Protein AF-T1BXM8-F1 (afdb_monomer_lite)

pLDDT: mean 92.2, std 8.88, range [55.59, 97.88]

Foldseek 3Di:
DCAPPQQFEWDAPDPPDPPQATAGPDGDCPVVVVCVVVVDDDDDDQWHAYPVRHIHRYDPVRVVVRVCVVVVHDD

Sequence (75 aa):
AGRDAGLLIGERISEGKLGAVGRVISVNTEILDLLDRHRYTTIVAPVGVDREGQPLNINADEVASELAGALKAEK

Secondary structure (DSSP, 8-state):
-TTGGG-EEEEES-SSSSSSEEEEEEE--HHHHHHHHTT------SEEE-TT--EEEE-HHHHHHHHHHHHT---

Radius of gyration: 12.5 Å; chains: 1; bounding box: 26×20×38 Å

InterPro domains:
  IPR001048 Aspartate/glutamate/uridylate kinase [PF00696] (17-75)
  IPR036393 Acetylglutamate kinase-like superfamily [G3DSA:3.40.1160.10] (1-75)
  IPR036393 Acetylglutamate kinase-like superfamily [SSF53633] (4-75)

Structure (mmCIF, N/CA/C/O backbone):
data_AF-T1BXM8-F1
#
_entry.id   AF-T1BXM8-F1
#
loop_
_atom_site.group_PDB
_atom_site.id
_atom_site.type_symbol
_atom_site.label_atom_id
_atom_site.label_alt_id
_atom_site.label_comp_id
_atom_site.label_asym_id
_atom_site.label_entity_id
_atom_site.label_seq_id
_atom_site.pdbx_PDB_ins_code
_atom_site.Cartn_x
_atom_site.Cartn_y
_atom_site.Cartn_z
_atom_site.occupancy
_atom_site.B_iso_or_equiv
_atom_site.auth_seq_id
_atom_site.auth_comp_id
_atom_site.auth_asym_id
_atom_site.auth_atom_id
_atom_site.pdbx_PDB_model_num
ATOM 1 N N . ALA A 1 1 ? -7.753 -0.578 -4.953 1.00 84.75 1 ALA A N 1
ATOM 2 C CA . ALA A 1 1 ? -7.595 0.216 -3.718 1.00 84.75 1 ALA A CA 1
ATOM 3 C C . ALA A 1 1 ? -6.409 -0.324 -2.932 1.00 84.75 1 ALA A C 1
ATOM 5 O O . ALA A 1 1 ? -6.076 -1.486 -3.111 1.00 84.75 1 ALA A O 1
ATOM 6 N N . GLY A 1 2 ? -5.780 0.482 -2.073 1.00 80.25 2 GLY A N 1
ATOM 7 C CA . GLY A 1 2 ? -4.626 0.039 -1.284 1.00 80.25 2 GLY A CA 1
ATOM 8 C C . GLY A 1 2 ? -4.863 -1.225 -0.444 1.00 80.25 2 GLY A C 1
ATOM 9 O O . GLY A 1 2 ? -3.932 -1.961 -0.180 1.00 80.25 2 GLY A O 1
ATOM 10 N N . ARG A 1 3 ? -6.107 -1.550 -0.087 1.00 92.50 3 ARG A N 1
ATOM 11 C CA . ARG A 1 3 ? -6.463 -2.804 0.595 1.00 92.50 3 ARG A CA 1
ATOM 12 C C . ARG A 1 3 ? -6.372 -4.067 -0.270 1.00 92.50 3 ARG A C 1
ATOM 14 O O . ARG A 1 3 ? -6.367 -5.172 0.267 1.00 92.50 3 ARG A O 1
ATOM 21 N N . ASP A 1 4 ? -6.394 -3.931 -1.593 1.00 92.62 4 ASP A N 1
ATOM 22 C CA . ASP A 1 4 ? -6.509 -5.079 -2.493 1.00 92.62 4 ASP A CA 1
ATOM 23 C C . ASP A 1 4 ? -5.205 -5.883 -2.482 1.00 92.62 4 ASP A C 1
ATOM 25 O O . ASP A 1 4 ? -4.119 -5.311 -2.425 1.00 92.62 4 ASP A O 1
ATOM 29 N N . ALA A 1 5 ? -5.319 -7.215 -2.507 1.00 93.44 5 ALA A N 1
ATOM 30 C CA . ALA A 1 5 ? -4.183 -8.141 -2.416 1.00 93.44 5 ALA A CA 1
ATOM 31 C C . ALA A 1 5 ? -3.257 -7.913 -1.195 1.00 93.44 5 ALA A C 1
ATOM 33 O O . ALA A 1 5 ? -2.112 -8.359 -1.194 1.00 93.44 5 ALA A O 1
ATOM 34 N N . GLY A 1 6 ? -3.742 -7.228 -0.150 1.00 93.44 6 GLY A N 1
ATOM 35 C CA . GLY A 1 6 ? -2.931 -6.879 1.017 1.00 93.44 6 GLY A CA 1
ATOM 36 C C . GLY A 1 6 ? -1.843 -5.843 0.725 1.00 93.44 6 GLY A C 1
ATOM 37 O O . GLY A 1 6 ? -0.844 -5.815 1.436 1.00 93.44 6 GLY A O 1
ATOM 38 N N . LEU A 1 7 ? -2.017 -5.013 -0.312 1.00 97.25 7 LEU A N 1
ATOM 39 C CA . LEU A 1 7 ? -1.030 -4.015 -0.731 1.00 97.25 7 LEU A CA 1
ATOM 40 C C . LEU A 1 7 ? -0.650 -3.048 0.404 1.00 97.25 7 LEU A C 1
ATOM 42 O O . LEU A 1 7 ? 0.534 -2.812 0.613 1.00 97.25 7 LEU A O 1
ATOM 46 N N . LEU A 1 8 ? -1.619 -2.512 1.149 1.00 97.81 8 LEU A N 1
ATOM 47 C CA . LEU A 1 8 ? -1.407 -1.620 2.290 1.00 97.81 8 LEU A CA 1
ATOM 48 C C . LEU A 1 8 ? -1.952 -2.262 3.566 1.00 97.81 8 LEU A C 1
ATOM 50 O O . LEU A 1 8 ? -3.172 -2.325 3.768 1.00 97.81 8 LEU A O 1
ATOM 54 N N . ILE A 1 9 ? -1.038 -2.668 4.444 1.00 97.62 9 ILE A N 1
ATOM 55 C CA . ILE A 1 9 ? -1.357 -3.088 5.806 1.00 97.62 9 ILE A CA 1
ATOM 56 C C . ILE A 1 9 ? -1.019 -1.940 6.749 1.00 97.62 9 ILE A C 1
ATOM 58 O O . ILE A 1 9 ? 0.078 -1.378 6.699 1.00 97.62 9 ILE A O 1
ATOM 62 N N . GLY A 1 10 ? -1.967 -1.593 7.611 1.00 95.94 10 GLY A N 1
ATOM 63 C CA . GLY A 1 10 ? -1.849 -0.482 8.537 1.00 95.94 10 GLY A CA 1
ATOM 64 C C . GLY A 1 10 ? -2.253 -0.826 9.961 1.00 95.94 10 GLY A C 1
ATOM 65 O O . GLY A 1 10 ? -2.682 -1.935 10.273 1.00 95.94 10 GLY A O 1
ATOM 66 N N . GLU A 1 11 ? -2.135 0.170 10.825 1.00 94.88 11 GLU A N 1
ATOM 67 C CA . GLU A 1 11 ? -2.666 0.132 12.183 1.00 94.88 11 GLU A CA 1
ATOM 68 C C . GLU A 1 11 ? -3.415 1.424 12.503 1.00 94.88 11 GLU A C 1
ATOM 70 O O . GLU A 1 11 ? -3.154 2.482 11.924 1.00 94.88 11 GLU A O 1
ATOM 75 N N . ARG A 1 12 ? -4.365 1.347 13.433 1.00 92.56 12 ARG A N 1
ATOM 76 C CA . ARG A 1 12 ? -5.194 2.488 13.825 1.00 92.56 12 ARG A CA 1
ATOM 77 C C . ARG A 1 12 ? -4.404 3.460 14.701 1.00 92.56 12 ARG A C 1
ATOM 79 O O . ARG A 1 12 ? -3.807 3.056 15.691 1.00 92.56 12 ARG A O 1
ATOM 86 N N . ILE A 1 13 ? -4.469 4.755 14.386 1.00 88.31 13 ILE A N 1
ATOM 87 C CA . ILE A 1 13 ? -3.686 5.792 15.091 1.00 88.31 13 ILE A CA 1
ATOM 88 C C . ILE A 1 13 ? -4.350 6.233 16.416 1.00 88.31 13 ILE A C 1
ATOM 90 O O . ILE A 1 13 ? -3.698 6.807 17.283 1.00 88.31 13 ILE A O 1
ATOM 94 N N . SER A 1 14 ? -5.643 5.962 16.630 1.00 76.56 14 SER A N 1
ATOM 95 C CA . SER A 1 14 ? -6.314 6.235 17.910 1.00 76.56 14 SER A CA 1
ATOM 96 C C . SER A 1 14 ? -7.606 5.432 18.058 1.00 76.56 14 SER A C 1
ATOM 98 O O . SER A 1 14 ? -8.468 5.458 17.176 1.00 76.56 14 SER A O 1
ATOM 100 N N . GLU A 1 15 ? -7.782 4.775 19.205 1.00 64.56 15 GLU A N 1
ATOM 101 C CA . GLU A 1 15 ? -9.080 4.242 19.618 1.00 64.56 15 GLU A CA 1
ATOM 102 C C . GLU A 1 15 ? -10.022 5.405 19.983 1.00 64.56 15 GLU A C 1
ATOM 104 O O . GLU A 1 15 ? -9.867 6.077 21.001 1.00 64.56 15 GLU A O 1
ATOM 109 N N . GLY A 1 16 ? -10.999 5.678 19.11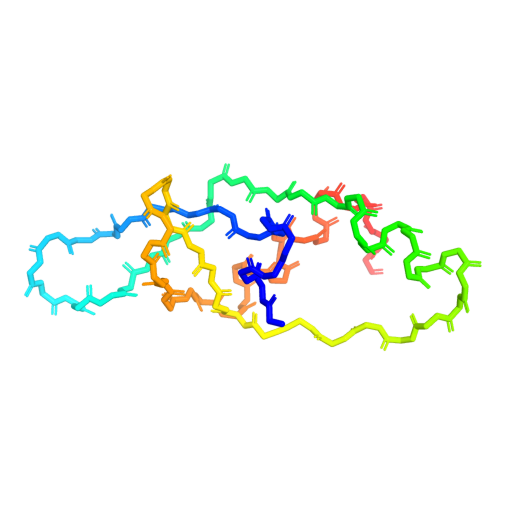5 1.00 60.59 16 GLY A N 1
ATOM 110 C CA . GLY A 1 16 ? -12.211 6.422 19.475 1.00 60.59 16 GLY A CA 1
ATOM 111 C C . GLY A 1 16 ? -12.320 7.886 19.031 1.00 60.59 16 GLY A C 1
ATOM 112 O O . GLY A 1 16 ? -13.443 8.372 18.948 1.00 60.59 16 GLY A O 1
ATOM 113 N N . LYS A 1 17 ? -11.233 8.599 18.689 1.00 64.12 17 LYS A N 1
ATOM 114 C CA . LYS A 1 17 ? -11.330 10.035 18.312 1.00 64.12 17 LYS A CA 1
ATOM 115 C C . LYS A 1 17 ? -11.387 10.327 16.812 1.00 64.12 17 LYS A C 1
ATOM 117 O O . LYS A 1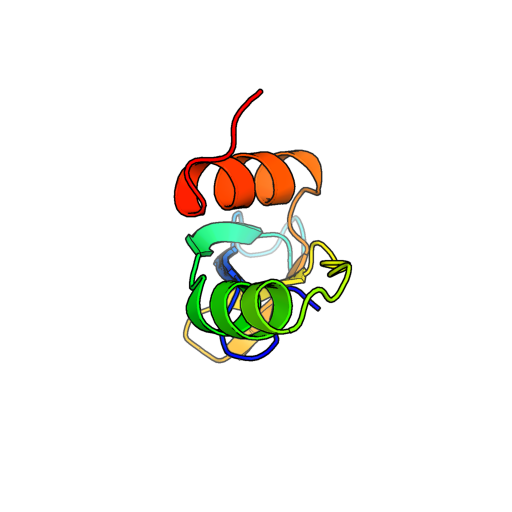 17 ? -11.977 11.327 16.421 1.00 64.12 17 LYS A O 1
ATOM 122 N N . LEU A 1 18 ? -10.784 9.478 15.981 1.00 72.00 18 LEU A N 1
ATOM 123 C CA . LEU A 1 18 ? -10.646 9.718 14.536 1.00 72.00 18 LEU A CA 1
ATOM 124 C C . LEU A 1 18 ? -11.391 8.686 13.674 1.00 72.00 18 LEU A C 1
ATOM 126 O O . LEU A 1 18 ? -11.267 8.691 12.455 1.00 72.00 18 LEU A O 1
ATOM 130 N N . GLY A 1 19 ? -12.171 7.786 14.279 1.00 82.44 19 GLY A N 1
ATOM 131 C CA . GLY A 1 19 ? -12.808 6.693 13.543 1.00 82.44 19 GLY A CA 1
ATOM 132 C C . GLY A 1 19 ? -11.769 5.733 12.952 1.00 82.44 19 GLY A C 1
ATOM 133 O O . GLY A 1 19 ? -10.837 5.329 13.647 1.00 82.44 19 GLY A O 1
ATOM 134 N N . ALA A 1 20 ? -11.937 5.336 11.687 1.00 88.12 20 ALA A N 1
ATOM 135 C CA . ALA A 1 20 ? -11.083 4.376 10.974 1.00 88.12 20 ALA A CA 1
ATOM 136 C C . ALA A 1 20 ? -9.845 5.000 10.322 1.00 88.12 20 ALA A C 1
ATOM 138 O O . ALA A 1 20 ? -9.532 4.684 9.183 1.00 88.12 20 ALA A O 1
ATOM 139 N N . VAL A 1 21 ? -9.151 5.893 11.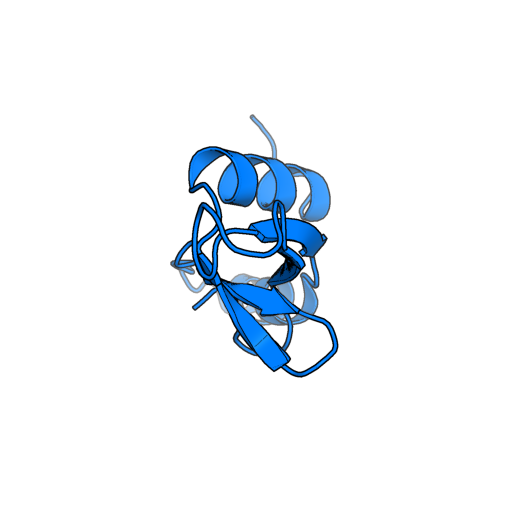026 1.00 94.06 21 VAL A N 1
ATOM 140 C CA . VAL A 1 21 ? -7.902 6.492 10.536 1.00 94.06 21 VAL A CA 1
ATOM 141 C C . VAL A 1 21 ? -6.704 5.660 10.990 1.00 94.06 21 VAL A C 1
ATOM 143 O O . VAL A 1 21 ? -6.592 5.311 12.171 1.00 94.06 21 VAL A O 1
ATOM 146 N N . GLY A 1 22 ? -5.817 5.347 10.049 1.00 94.69 22 GLY A N 1
ATOM 147 C CA . GLY A 1 22 ? -4.643 4.514 10.282 1.00 94.69 22 GLY A CA 1
ATOM 148 C C . GLY A 1 22 ? -3.364 5.061 9.655 1.00 94.69 22 GLY A C 1
ATOM 149 O O . GLY A 1 22 ? -3.406 6.034 8.905 1.00 94.69 22 GLY A O 1
ATOM 150 N N . ARG A 1 23 ? -2.248 4.408 9.984 1.00 95.88 23 ARG A N 1
ATOM 151 C CA . ARG A 1 23 ? -0.922 4.592 9.375 1.00 95.88 23 ARG A CA 1
ATOM 152 C C . ARG A 1 23 ? -0.468 3.312 8.692 1.00 95.88 23 ARG A C 1
ATOM 154 O O . ARG A 1 23 ? -0.886 2.232 9.116 1.00 95.88 23 ARG A O 1
ATOM 161 N N . VAL A 1 24 ? 0.384 3.414 7.679 1.00 97.44 24 VAL A N 1
ATOM 162 C CA . VAL A 1 24 ? 0.985 2.242 7.024 1.00 97.44 24 VAL A CA 1
ATOM 163 C C . VAL A 1 24 ? 2.003 1.595 7.968 1.00 97.44 24 VAL A C 1
ATOM 165 O O . VAL A 1 24 ? 2.812 2.279 8.590 1.00 97.44 24 VAL A O 1
ATOM 168 N N . ILE A 1 25 ? 1.971 0.266 8.075 1.00 96.81 25 ILE A N 1
ATOM 169 C CA . ILE A 1 25 ? 2.999 -0.522 8.779 1.00 96.81 25 ILE A CA 1
ATOM 170 C C . ILE A 1 25 ? 3.744 -1.471 7.842 1.00 96.81 25 ILE A C 1
ATOM 172 O O . ILE A 1 25 ? 4.830 -1.943 8.174 1.00 96.81 25 ILE A O 1
ATOM 176 N N . SER A 1 26 ? 3.150 -1.798 6.694 1.00 97.00 26 SER A N 1
ATOM 177 C CA . SER A 1 26 ? 3.757 -2.657 5.687 1.00 97.00 26 SER A CA 1
ATOM 178 C C . SER A 1 26 ? 3.116 -2.428 4.320 1.00 97.00 26 SER A C 1
ATOM 180 O O . SER A 1 26 ? 1.910 -2.185 4.218 1.00 97.00 26 SER A O 1
ATOM 182 N N . VAL A 1 27 ? 3.939 -2.542 3.278 1.00 97.88 27 VAL A N 1
ATOM 183 C CA . VAL A 1 27 ? 3.533 -2.478 1.875 1.00 97.88 27 VAL A CA 1
ATOM 184 C C . VAL A 1 27 ? 3.907 -3.793 1.192 1.00 97.88 27 VAL A C 1
ATOM 186 O O . VAL A 1 27 ? 5.078 -4.171 1.196 1.00 97.88 27 VAL A O 1
ATOM 189 N N . ASN A 1 28 ? 2.933 -4.477 0.584 1.00 96.56 28 ASN A N 1
ATOM 190 C CA . ASN A 1 28 ? 3.176 -5.652 -0.259 1.00 96.56 28 ASN A CA 1
ATOM 191 C C . ASN A 1 28 ? 3.178 -5.258 -1.744 1.00 96.56 28 ASN A C 1
ATOM 193 O O . ASN A 1 28 ? 2.127 -4.971 -2.317 1.00 96.56 28 ASN A O 1
ATOM 197 N N . THR A 1 29 ? 4.346 -5.275 -2.386 1.00 96.38 29 THR A N 1
ATOM 198 C CA . THR A 1 29 ? 4.506 -4.823 -3.778 1.00 96.38 29 THR A CA 1
ATOM 199 C C . THR A 1 29 ? 4.181 -5.884 -4.826 1.00 96.38 29 THR A C 1
ATOM 201 O O . THR A 1 29 ? 4.101 -5.531 -5.999 1.00 96.38 29 THR A O 1
ATOM 204 N N . GLU A 1 30 ? 3.934 -7.147 -4.456 1.00 96.38 30 GLU A N 1
ATOM 205 C CA . GLU A 1 30 ? 3.799 -8.258 -5.417 1.00 96.38 30 GLU A CA 1
ATOM 206 C C . GLU A 1 30 ? 2.774 -7.984 -6.529 1.00 96.38 30 GLU A C 1
ATOM 208 O O . GLU A 1 30 ? 3.018 -8.265 -7.706 1.00 96.38 30 GLU A O 1
ATOM 213 N N . ILE A 1 31 ? 1.627 -7.396 -6.171 1.00 95.62 31 ILE A N 1
ATOM 214 C CA . ILE A 1 31 ? 0.584 -7.048 -7.142 1.00 95.62 31 ILE A CA 1
ATOM 215 C C . ILE A 1 31 ? 1.011 -5.904 -8.067 1.00 95.62 31 ILE A C 1
ATOM 217 O O . ILE A 1 31 ? 0.665 -5.906 -9.247 1.00 95.62 31 ILE A O 1
ATOM 221 N N . LEU A 1 32 ? 1.783 -4.942 -7.558 1.00 96.06 32 LEU A N 1
ATOM 222 C CA . LEU A 1 32 ? 2.297 -3.830 -8.354 1.00 96.06 32 LEU A CA 1
ATOM 223 C C . LEU A 1 32 ? 3.371 -4.315 -9.325 1.00 96.06 32 LEU A C 1
ATOM 225 O O . LEU A 1 32 ? 3.321 -3.955 -10.497 1.00 96.06 32 LEU A O 1
ATOM 229 N N . ASP A 1 33 ? 4.261 -5.200 -8.875 1.00 94.88 33 ASP A N 1
ATOM 230 C CA . ASP A 1 33 ? 5.294 -5.810 -9.715 1.00 94.88 33 ASP A CA 1
ATOM 231 C C . ASP A 1 33 ? 4.674 -6.614 -10.865 1.00 94.88 33 ASP A C 1
ATOM 233 O O . ASP A 1 33 ? 5.168 -6.592 -11.994 1.00 94.88 33 ASP A O 1
ATOM 237 N N . LEU A 1 34 ? 3.572 -7.324 -10.604 1.00 95.81 34 LEU A N 1
ATOM 238 C CA . LEU A 1 34 ? 2.826 -8.032 -11.642 1.00 95.81 34 LEU A CA 1
ATOM 239 C C . LEU A 1 34 ? 2.244 -7.060 -12.676 1.00 95.81 34 LEU A C 1
ATOM 241 O O . LEU A 1 34 ? 2.399 -7.273 -13.879 1.00 95.81 34 LEU A O 1
ATOM 245 N N . LEU A 1 35 ? 1.572 -6.002 -12.220 1.00 95.81 35 LEU A N 1
ATOM 246 C CA . LEU A 1 35 ? 0.936 -5.016 -13.098 1.00 95.81 35 LEU A CA 1
ATOM 247 C C . LEU A 1 35 ? 1.966 -4.231 -13.925 1.00 95.81 35 LEU A C 1
ATOM 249 O O . LEU A 1 35 ? 1.747 -4.009 -15.119 1.00 95.81 35 LEU A O 1
ATOM 253 N N . ASP A 1 36 ? 3.106 -3.880 -13.329 1.00 94.44 36 ASP A N 1
ATOM 254 C CA . ASP A 1 36 ? 4.196 -3.170 -14.001 1.00 94.44 36 ASP A CA 1
ATOM 255 C C . ASP A 1 36 ? 4.847 -4.011 -15.110 1.00 94.44 36 ASP A C 1
ATOM 257 O O . ASP A 1 36 ? 5.040 -3.526 -16.228 1.00 94.44 36 ASP A O 1
ATOM 261 N N . ARG A 1 37 ? 5.061 -5.318 -14.881 1.00 96.19 37 ARG A N 1
ATOM 262 C CA . ARG A 1 37 ? 5.549 -6.245 -15.928 1.00 96.19 37 ARG A CA 1
ATOM 263 C C . ARG A 1 37 ? 4.660 -6.259 -17.169 1.00 96.19 37 ARG A C 1
ATOM 265 O O . ARG A 1 37 ? 5.147 -6.488 -18.276 1.00 96.19 37 ARG A O 1
ATOM 272 N N . HIS A 1 38 ? 3.367 -6.004 -16.993 1.00 96.69 38 HIS A N 1
ATOM 273 C CA . HIS A 1 38 ? 2.394 -5.904 -18.078 1.00 96.69 38 HIS A CA 1
ATOM 274 C C . HIS A 1 38 ? 2.153 -4.464 -18.560 1.00 96.69 38 HIS A C 1
ATOM 276 O O . HIS A 1 38 ? 1.265 -4.245 -19.382 1.00 96.69 38 HIS A O 1
ATOM 282 N N . ARG A 1 39 ? 2.977 -3.502 -18.120 1.00 95.44 39 ARG A N 1
ATOM 283 C CA . ARG A 1 39 ? 2.956 -2.086 -18.521 1.00 95.44 39 ARG A CA 1
ATOM 284 C C . ARG A 1 39 ? 1.644 -1.368 -18.180 1.00 95.44 39 ARG A C 1
ATOM 286 O O . ARG A 1 39 ? 1.242 -0.451 -18.896 1.00 95.44 39 ARG A O 1
ATOM 293 N N . TYR A 1 40 ? 0.974 -1.759 -17.097 1.00 96.88 40 TYR A N 1
ATOM 294 C CA . TYR A 1 40 ? -0.210 -1.043 -16.624 1.00 96.88 40 TYR A CA 1
ATOM 295 C C . TYR A 1 40 ? 0.166 0.195 -15.808 1.00 96.88 40 TYR A C 1
ATOM 297 O O . TYR A 1 40 ? 1.011 0.143 -14.917 1.00 96.88 40 TYR A O 1
ATOM 305 N N . THR A 1 41 ? -0.538 1.304 -16.042 1.00 95.12 41 THR A N 1
ATOM 306 C CA . THR A 1 41 ? -0.516 2.448 -15.125 1.00 95.12 41 THR A CA 1
ATOM 307 C C . THR A 1 41 ? -1.419 2.150 -13.932 1.00 95.12 41 THR A C 1
ATOM 309 O O . THR A 1 41 ? -2.643 2.120 -14.063 1.00 95.12 41 THR A O 1
ATOM 312 N N . THR A 1 42 ? -0.820 1.923 -12.764 1.00 94.25 42 THR A N 1
ATOM 313 C CA . THR A 1 42 ? -1.566 1.577 -11.548 1.00 94.25 42 THR A CA 1
ATOM 314 C C . THR A 1 42 ? -1.960 2.827 -10.766 1.00 94.25 42 THR A C 1
ATOM 316 O O . THR A 1 42 ? -1.125 3.683 -10.495 1.00 94.25 42 THR A O 1
ATOM 319 N N . ILE A 1 43 ? -3.231 2.913 -10.363 1.00 95.75 43 ILE A N 1
ATOM 320 C CA . ILE A 1 43 ? -3.758 3.986 -9.510 1.00 95.75 43 ILE A CA 1
ATOM 321 C C . ILE A 1 43 ? -4.141 3.391 -8.153 1.00 95.75 43 ILE A C 1
ATOM 323 O O . ILE A 1 43 ? -5.042 2.552 -8.062 1.00 95.75 43 ILE A O 1
ATOM 327 N N . VAL A 1 44 ? -3.462 3.823 -7.089 1.00 95.75 44 VAL A N 1
ATOM 328 C CA . VAL A 1 44 ? -3.678 3.317 -5.726 1.00 95.75 44 VAL A CA 1
ATOM 329 C C . VAL A 1 44 ? -4.445 4.347 -4.900 1.00 95.75 44 VAL A C 1
ATOM 331 O O . VAL A 1 44 ? -3.992 5.467 -4.702 1.00 95.75 44 VAL A O 1
ATOM 334 N N . ALA A 1 45 ? -5.620 3.960 -4.398 1.00 97.12 45 ALA A N 1
ATOM 335 C CA . ALA A 1 45 ? -6.372 4.762 -3.431 1.00 97.12 45 ALA A CA 1
ATOM 336 C C . ALA A 1 45 ? -5.776 4.607 -2.016 1.00 97.12 45 ALA A C 1
ATOM 338 O O . ALA A 1 45 ? -5.442 3.470 -1.659 1.00 97.12 45 ALA A O 1
ATOM 339 N N . PRO A 1 46 ? -5.721 5.673 -1.190 1.00 96.81 46 PRO A N 1
ATOM 340 C CA . PRO A 1 46 ? -5.063 5.681 0.123 1.00 96.81 46 PRO A CA 1
ATOM 341 C C . PRO A 1 46 ? -5.925 5.042 1.230 1.00 96.81 46 PRO A C 1
ATOM 343 O O . PRO A 1 46 ? -6.166 5.604 2.295 1.00 96.81 46 PRO A O 1
ATOM 346 N N . VAL A 1 47 ? -6.432 3.844 0.950 1.00 96.75 47 VAL A N 1
ATOM 347 C CA . VAL A 1 47 ? -7.236 3.032 1.865 1.00 96.75 47 VAL A CA 1
ATOM 348 C C . VAL A 1 47 ? -6.532 1.697 2.029 1.00 96.75 47 VAL A C 1
ATOM 350 O O . VAL A 1 47 ? -6.370 0.991 1.035 1.00 96.75 47 VAL A O 1
ATOM 353 N N . GLY A 1 48 ? -6.135 1.356 3.252 1.00 96.62 48 GLY A N 1
ATOM 354 C CA . GLY A 1 48 ? -5.520 0.073 3.607 1.00 96.62 48 GLY A CA 1
ATOM 355 C C . GLY A 1 48 ? -6.431 -0.781 4.484 1.00 96.62 48 GLY A C 1
ATOM 356 O O . GLY A 1 48 ? -7.622 -0.486 4.626 1.00 96.62 48 GLY A O 1
ATOM 357 N N . VAL A 1 49 ? -5.867 -1.831 5.078 1.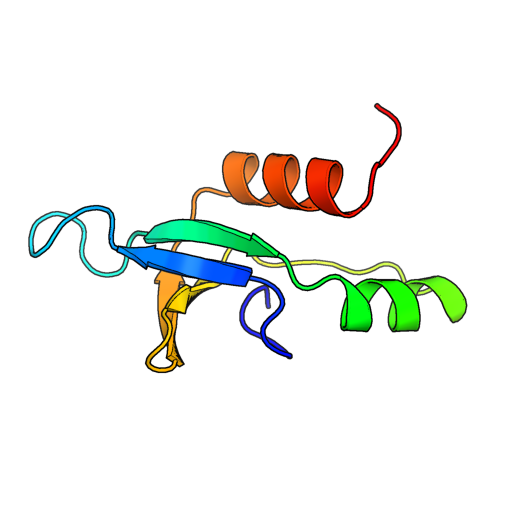00 96.81 49 VAL A N 1
ATOM 358 C CA . VAL A 1 49 ? -6.537 -2.663 6.091 1.00 96.81 49 VAL A CA 1
ATOM 359 C C . VAL A 1 49 ? -5.641 -2.915 7.297 1.00 96.81 49 VAL A C 1
ATOM 361 O O . VAL A 1 49 ? -4.420 -2.906 7.166 1.00 96.81 49 VAL A O 1
ATOM 364 N N . ASP A 1 50 ? -6.236 -3.146 8.465 1.00 95.00 50 ASP A N 1
ATOM 365 C CA . ASP A 1 50 ? -5.517 -3.760 9.586 1.00 95.00 50 ASP A CA 1
ATOM 366 C C . ASP A 1 50 ? -5.352 -5.280 9.393 1.00 95.00 50 ASP A C 1
ATOM 368 O O . ASP A 1 50 ? -5.727 -5.851 8.362 1.00 95.00 50 ASP A O 1
ATOM 372 N N . ARG A 1 51 ? -4.740 -5.949 10.376 1.00 92.19 51 ARG A N 1
ATOM 373 C CA . ARG A 1 51 ? -4.456 -7.394 10.319 1.00 92.19 51 ARG A CA 1
ATOM 374 C C . ARG A 1 51 ? -5.726 -8.241 10.350 1.00 92.19 51 ARG A C 1
ATOM 376 O O . ARG A 1 51 ? -5.716 -9.385 9.902 1.00 92.19 51 ARG A O 1
ATOM 383 N N . GLU A 1 52 ? -6.810 -7.670 10.848 1.00 92.56 52 GLU A N 1
ATOM 384 C CA . GLU A 1 52 ? -8.138 -8.255 10.939 1.00 92.56 52 GLU A CA 1
ATOM 385 C C . GLU A 1 52 ? -8.974 -7.973 9.674 1.00 92.56 52 GLU A C 1
ATOM 387 O O . GLU A 1 52 ? -10.132 -8.392 9.580 1.00 92.56 52 GLU A O 1
ATOM 392 N N . GLY A 1 53 ? -8.398 -7.279 8.685 1.00 92.81 53 GLY A N 1
ATOM 393 C CA . GLY A 1 53 ? -9.035 -6.957 7.410 1.00 92.81 53 GLY A CA 1
ATOM 394 C C . GLY A 1 53 ? -10.005 -5.776 7.476 1.00 92.81 53 GLY A C 1
ATOM 395 O O . GLY A 1 53 ? -10.752 -5.547 6.518 1.00 92.81 53 GLY A O 1
ATOM 396 N N . GLN A 1 54 ? -10.029 -5.019 8.575 1.00 93.69 54 GLN A N 1
ATOM 397 C CA . GLN A 1 54 ? -10.879 -3.840 8.695 1.00 93.69 54 GLN A CA 1
ATOM 398 C C . GLN A 1 54 ? -10.276 -2.668 7.920 1.00 93.69 54 GLN A C 1
ATOM 400 O O . GLN A 1 54 ? -9.069 -2.436 7.987 1.00 93.69 54 GLN A O 1
ATOM 405 N N . PRO A 1 55 ? -11.095 -1.894 7.190 1.00 94.19 55 PRO A N 1
ATOM 406 C CA . PRO A 1 55 ? -10.599 -0.795 6.377 1.00 94.19 55 PRO A CA 1
ATOM 407 C C . PRO A 1 55 ? -10.023 0.336 7.235 1.00 94.19 55 PRO A C 1
ATOM 409 O O . PRO A 1 55 ? -10.595 0.714 8.261 1.00 94.19 55 PRO A O 1
ATOM 412 N N . LEU A 1 56 ? -8.937 0.929 6.744 1.00 95.88 56 LEU A N 1
ATOM 413 C CA . LEU A 1 56 ? -8.290 2.109 7.309 1.00 95.88 56 LEU A CA 1
ATOM 414 C C . LEU A 1 56 ? -8.178 3.208 6.249 1.00 95.88 56 LEU A C 1
ATOM 416 O O . LEU A 1 56 ? -7.731 2.963 5.129 1.00 95.88 56 LEU A O 1
ATOM 420 N N . ASN A 1 57 ? -8.556 4.428 6.617 1.00 95.44 57 ASN A N 1
ATOM 421 C CA . ASN A 1 57 ? -8.280 5.646 5.870 1.00 95.44 57 ASN A CA 1
ATOM 422 C C . ASN A 1 57 ? -6.892 6.161 6.262 1.00 95.44 57 ASN A C 1
ATOM 424 O O . ASN A 1 57 ? -6.655 6.439 7.440 1.00 95.44 57 ASN A O 1
ATOM 428 N N . ILE A 1 58 ? -5.988 6.269 5.294 1.00 96.12 58 ILE A N 1
ATOM 429 C CA . ILE A 1 58 ? -4.587 6.634 5.521 1.00 96.12 58 ILE A CA 1
ATOM 430 C C . ILE A 1 5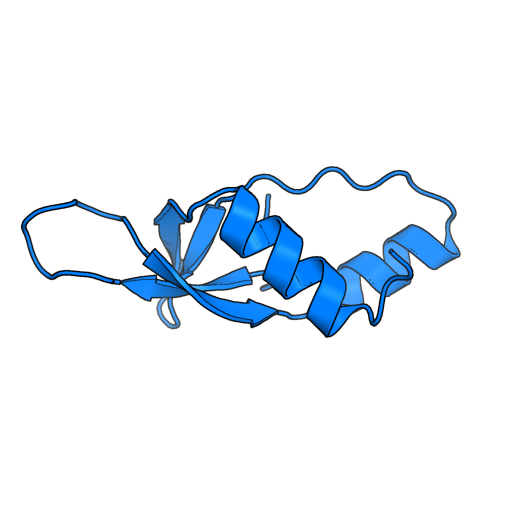8 ? -4.309 7.951 4.793 1.00 96.12 58 ILE A C 1
ATOM 432 O O . ILE A 1 58 ? -4.941 8.268 3.785 1.00 96.12 58 ILE A O 1
ATOM 436 N N . ASN A 1 59 ? -3.387 8.757 5.314 1.00 95.94 59 ASN A N 1
ATOM 437 C CA . ASN A 1 59 ? -2.955 9.967 4.626 1.00 95.94 59 ASN A CA 1
ATOM 438 C C . ASN A 1 59 ? -2.348 9.621 3.243 1.00 95.94 59 ASN A C 1
ATOM 440 O O . ASN A 1 59 ? -1.549 8.696 3.123 1.00 95.94 59 ASN A O 1
ATOM 444 N N . ALA A 1 60 ? -2.732 10.355 2.193 1.00 97.19 60 ALA A N 1
ATOM 445 C CA . ALA A 1 60 ? -2.292 10.067 0.825 1.00 97.19 60 ALA A CA 1
ATOM 446 C C . ALA A 1 60 ? -0.787 10.294 0.603 1.00 97.19 60 ALA A C 1
ATOM 448 O O . ALA A 1 60 ? -0.162 9.501 -0.101 1.00 97.19 60 ALA A O 1
ATOM 449 N N . ASP A 1 61 ? -0.208 11.326 1.220 1.00 97.25 61 ASP A N 1
ATOM 450 C CA . ASP A 1 61 ? 1.227 11.615 1.126 1.00 97.25 61 ASP A CA 1
ATOM 451 C C . ASP A 1 61 ? 2.041 10.526 1.836 1.00 97.25 61 ASP A C 1
ATOM 453 O O . ASP A 1 61 ? 3.073 10.089 1.330 1.00 97.25 61 ASP A O 1
ATOM 457 N N . GLU A 1 62 ? 1.539 10.028 2.972 1.00 96.81 62 GLU A N 1
ATOM 458 C CA . GLU A 1 62 ? 2.122 8.880 3.677 1.00 96.81 62 GLU A CA 1
ATOM 459 C C . GLU A 1 62 ? 2.091 7.623 2.799 1.00 96.81 62 GLU A C 1
ATOM 461 O O . GLU A 1 62 ? 3.126 6.993 2.595 1.00 96.81 62 GLU A O 1
ATOM 466 N N . VAL A 1 63 ? 0.941 7.300 2.196 1.00 97.56 63 VAL A N 1
ATOM 467 C CA . VAL A 1 63 ? 0.824 6.159 1.271 1.00 97.56 63 VAL A CA 1
ATOM 468 C C . VAL A 1 63 ? 1.794 6.287 0.098 1.00 97.56 63 VAL A C 1
ATOM 470 O O . VAL A 1 63 ? 2.457 5.310 -0.247 1.00 97.56 63 VAL A O 1
ATOM 473 N N . ALA A 1 64 ? 1.904 7.471 -0.508 1.00 96.75 64 ALA A N 1
ATOM 474 C CA . ALA A 1 64 ? 2.826 7.707 -1.614 1.00 96.75 64 ALA A CA 1
ATOM 475 C C . ALA A 1 64 ? 4.293 7.535 -1.185 1.00 96.75 64 ALA A C 1
ATOM 477 O O . ALA A 1 64 ? 5.059 6.874 -1.887 1.00 96.75 64 ALA A O 1
ATOM 478 N N . SER A 1 65 ? 4.668 8.081 -0.024 1.00 96.69 65 SER A N 1
ATOM 479 C CA . SER A 1 65 ? 6.019 7.963 0.535 1.00 96.69 65 SER A CA 1
ATOM 480 C C . SER A 1 65 ? 6.395 6.506 0.819 1.00 96.69 65 SER A C 1
ATOM 482 O O . SER A 1 65 ? 7.467 6.052 0.417 1.00 96.69 65 SER A O 1
ATOM 484 N N . GLU A 1 66 ? 5.505 5.754 1.466 1.00 97.44 66 GLU A N 1
ATOM 485 C CA . GLU A 1 66 ? 5.737 4.349 1.815 1.00 97.44 66 GLU A CA 1
ATOM 486 C C . GLU A 1 66 ? 5.774 3.445 0.575 1.00 97.44 66 GLU A C 1
ATOM 488 O O . GLU A 1 66 ? 6.646 2.582 0.463 1.00 97.44 66 GLU A O 1
ATOM 493 N N . LEU A 1 67 ? 4.898 3.679 -0.412 1.00 96.38 67 LEU A N 1
ATOM 494 C CA . LEU A 1 67 ? 4.946 2.978 -1.701 1.00 96.38 67 LEU A CA 1
ATOM 495 C C . LEU A 1 67 ? 6.255 3.252 -2.448 1.00 96.38 67 LEU A C 1
ATOM 497 O O . LEU A 1 67 ? 6.883 2.313 -2.936 1.00 96.38 67 LEU A O 1
ATOM 501 N N . ALA A 1 68 ? 6.683 4.515 -2.523 1.00 95.88 68 ALA A N 1
ATOM 502 C CA . ALA A 1 68 ? 7.937 4.885 -3.175 1.00 95.88 68 ALA A CA 1
ATOM 503 C C . ALA A 1 68 ? 9.144 4.229 -2.485 1.00 95.88 68 ALA A C 1
ATOM 505 O O . ALA A 1 68 ? 10.030 3.702 -3.162 1.00 95.88 68 A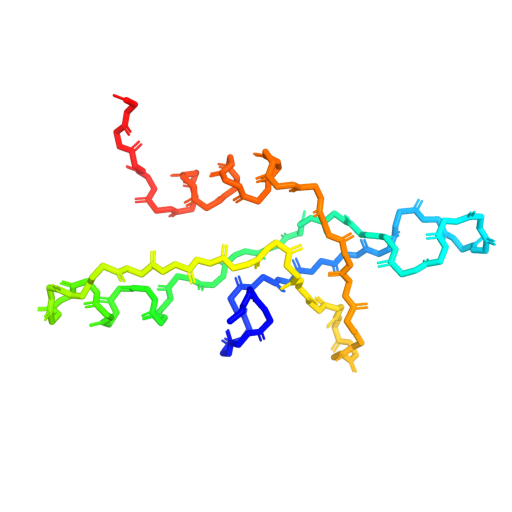LA A O 1
ATOM 506 N N . GLY A 1 69 ? 9.151 4.204 -1.147 1.00 96.06 69 GLY A N 1
ATOM 507 C CA . GLY A 1 69 ? 10.170 3.519 -0.354 1.00 96.06 69 GLY A CA 1
ATOM 508 C C . GLY A 1 69 ? 10.203 2.010 -0.610 1.00 96.06 69 GLY A C 1
ATOM 509 O O . GLY A 1 69 ? 11.275 1.456 -0.867 1.00 96.06 69 GLY A O 1
ATOM 510 N N . ALA A 1 70 ? 9.041 1.352 -0.606 1.00 95.94 70 ALA A N 1
ATOM 511 C CA . ALA A 1 70 ? 8.923 -0.088 -0.840 1.00 95.94 70 ALA A CA 1
ATOM 512 C C . ALA A 1 70 ? 9.346 -0.497 -2.261 1.00 95.94 70 ALA A C 1
ATOM 514 O O . ALA A 1 70 ? 10.049 -1.493 -2.435 1.00 95.94 70 ALA A O 1
ATOM 515 N N . LEU A 1 71 ? 8.974 0.300 -3.267 1.00 94.50 71 LEU A N 1
ATOM 516 C CA . LEU A 1 71 ? 9.328 0.076 -4.673 1.00 94.50 71 LEU A CA 1
ATOM 517 C C . LEU A 1 71 ? 10.753 0.530 -5.024 1.00 94.50 71 LEU A C 1
ATOM 519 O O . LEU A 1 71 ? 11.213 0.271 -6.133 1.00 94.50 71 LEU A O 1
ATOM 523 N N . LYS A 1 72 ? 11.457 1.204 -4.101 1.00 92.50 72 LYS A N 1
ATOM 524 C CA . LYS A 1 72 ? 12.758 1.852 -4.353 1.00 92.50 72 LYS A CA 1
ATOM 525 C C . LYS A 1 72 ? 12.705 2.792 -5.563 1.00 92.50 72 LYS A C 1
ATOM 527 O O . LYS A 1 72 ? 13.621 2.807 -6.383 1.00 92.50 72 LYS A O 1
ATOM 532 N N . ALA A 1 73 ? 11.611 3.539 -5.679 1.00 89.06 73 ALA A N 1
ATOM 533 C CA . ALA A 1 73 ? 11.388 4.447 -6.793 1.00 89.06 73 ALA A CA 1
ATOM 534 C C . ALA A 1 73 ? 12.448 5.560 -6.823 1.00 89.06 73 ALA A C 1
ATOM 536 O O . ALA A 1 73 ? 12.903 6.043 -5.780 1.00 89.06 73 ALA A O 1
ATOM 537 N N . GLU A 1 74 ? 12.830 5.980 -8.028 1.00 79.62 74 GLU A N 1
ATOM 538 C CA . GLU A 1 74 ? 13.603 7.208 -8.210 1.00 79.62 74 GLU A CA 1
ATOM 539 C C . GLU A 1 74 ? 12.738 8.435 -7.870 1.00 79.62 74 GLU A C 1
ATOM 541 O O . GLU A 1 74 ? 11.507 8.367 -7.894 1.00 79.62 74 GLU A O 1
ATOM 546 N N . LYS A 1 75 ? 13.396 9.537 -7.496 1.00 55.59 75 LYS A N 1
ATOM 547 C CA . LYS A 1 75 ? 12.734 10.796 -7.125 1.00 55.59 75 LYS A CA 1
ATOM 548 C C . LYS A 1 75 ? 12.376 11.641 -8.336 1.00 55.59 75 LYS A C 1
ATOM 550 O O . LYS A 1 75 ? 13.237 11.741 -9.237 1.00 55.59 75 LYS A O 1
#

Organism: NCBI:txid410659